Protein AF-A0A1S3IS84-F1 (afdb_monomer_lite)

Radius of gyration: 36.19 Å; chains: 1; bounding box: 63×94×93 Å

pLDDT: mean 80.34, std 15.06, range [41.31, 96.06]

Sequence (157 aa):
MKTQFLWSFLLPLMAVVIHNVKSQDAEASPTLSEISSMVQDLKNVVDLLANQLMMQQLIVEEKARFDGASGIKQIRMDIAGTRPYHTPSHVRDSVAAYHDHANYDRTVGMGEISAVLNGVEFKTRHNDFKLVMPCTSDESYHCIENIPFPPVPPESF

Organism: Lingula anatina (NCBI:txid7574)

Foldseek 3Di:
DDPPPPPVVVVVVVVVVVVVVVVVVPPPDQDPVNVVVVVVVVVVVVVVVVVVVVVVVVVVVLLVVQLVDWDWQAFDFPDDDPDPVRTGGQDDPHGQQWDDDPVDPQKIKGDWTWIDDNSDTDIDHTDIDHDWDADPPDPDPPRTHHDDDDDDDDDDD

Secondary structure (DSSP, 8-state):
----SSHHHHHHHHHHHHHHHHHHTTS-PPPHHHHHHHHHHHHHHHHHHHHHHHHHHHHHHHHHHHHTS-EEEEEPP----SSGGGS-SSBSSSBTTEEE-TTSTTEEEE--EEEEETTEEEE---EEEE-EEE-SS--STT-EEEPPPPPPPPP--

Structure (mmCIF, N/CA/C/O backbone):
data_AF-A0A1S3IS84-F1
#
_entry.id   AF-A0A1S3IS84-F1
#
loop_
_atom_site.group_PDB
_atom_site.id
_atom_site.type_symbol
_atom_site.label_atom_id
_atom_site.label_alt_id
_atom_site.label_comp_id
_atom_site.label_asym_id
_atom_site.label_entity_id
_atom_site.label_seq_id
_atom_site.pdbx_PDB_ins_code
_atom_site.Cartn_x
_atom_site.Cartn_y
_atom_site.Cartn_z
_atom_site.occupancy
_atom_site.B_iso_or_equiv
_atom_site.auth_seq_id
_atom_site.auth_comp_id
_atom_site.auth_asym_id
_atom_site.auth_atom_id
_atom_site.pdbx_PDB_model_num
ATOM 1 N N . MET A 1 1 ? -17.989 68.686 54.404 1.00 41.31 1 MET A N 1
ATOM 2 C CA . MET A 1 1 ? -18.960 68.423 53.317 1.00 41.31 1 MET A CA 1
ATOM 3 C C . MET A 1 1 ? -18.937 66.937 52.970 1.00 41.31 1 MET A C 1
ATOM 5 O O . MET A 1 1 ? -17.890 66.445 52.588 1.00 41.31 1 MET A O 1
ATOM 9 N N . LYS A 1 2 ? -20.099 66.280 53.108 1.00 45.06 2 LYS A N 1
ATOM 10 C CA . LYS A 1 2 ? -20.550 65.031 52.453 1.00 45.06 2 LYS A CA 1
ATOM 11 C C . LYS A 1 2 ? -19.803 63.708 52.744 1.00 45.06 2 LYS A C 1
ATOM 13 O O . LYS A 1 2 ? -19.141 63.162 51.875 1.00 45.06 2 LYS A O 1
ATOM 18 N N . THR A 1 3 ? -20.085 63.100 53.898 1.00 47.59 3 THR A N 1
ATOM 19 C CA . THR A 1 3 ? -19.900 61.653 54.174 1.00 47.59 3 THR A CA 1
ATOM 20 C C . THR A 1 3 ? -21.247 60.914 54.225 1.00 47.59 3 THR A C 1
ATOM 22 O O . THR A 1 3 ? -21.517 60.140 55.132 1.00 47.59 3 THR A O 1
ATOM 25 N N . GLN A 1 4 ? -22.133 61.175 53.259 1.00 52.38 4 GLN A N 1
ATOM 26 C CA . GLN A 1 4 ? -23.452 60.517 53.169 1.00 52.38 4 GLN A CA 1
ATOM 27 C C . GLN A 1 4 ? -23.670 59.726 51.870 1.00 52.38 4 GLN A C 1
ATOM 29 O O . GLN A 1 4 ? -24.744 59.175 51.667 1.00 52.38 4 GLN A O 1
ATOM 34 N N . PHE A 1 5 ? -22.671 59.630 50.988 1.00 48.91 5 PHE A N 1
ATOM 35 C CA . PHE A 1 5 ? -22.879 59.110 49.627 1.00 48.91 5 PHE A CA 1
ATOM 36 C C . PHE A 1 5 ? -22.443 57.658 49.382 1.00 48.91 5 PHE A C 1
ATOM 38 O O . PHE A 1 5 ? -22.676 57.141 48.297 1.00 48.91 5 PHE A O 1
ATOM 45 N N . LEU A 1 6 ? -21.837 56.980 50.362 1.00 47.38 6 LEU A N 1
ATOM 46 C CA . LEU A 1 6 ? -21.339 55.607 50.166 1.00 47.38 6 LEU A CA 1
ATOM 47 C C . LEU A 1 6 ? -22.307 54.518 50.655 1.00 47.38 6 LEU A C 1
ATOM 49 O O . LEU A 1 6 ? -22.207 53.378 50.219 1.00 47.38 6 LEU A O 1
ATOM 53 N N . TRP A 1 7 ? -23.279 54.846 51.509 1.00 42.22 7 TRP A N 1
ATOM 54 C CA . TRP A 1 7 ? -24.190 53.843 52.083 1.00 42.22 7 TRP A CA 1
ATOM 55 C C . TRP A 1 7 ? -25.442 53.588 51.226 1.00 42.22 7 TRP A C 1
ATOM 57 O O . TRP A 1 7 ? -26.062 52.536 51.355 1.00 42.22 7 TRP A O 1
ATOM 67 N N . SER A 1 8 ? -25.787 54.491 50.299 1.00 54.03 8 SER A N 1
ATOM 68 C CA . SER A 1 8 ? -26.947 54.338 49.405 1.00 54.03 8 SER A CA 1
ATOM 69 C C . SER A 1 8 ? -26.724 53.352 48.254 1.00 54.03 8 SER A C 1
ATOM 71 O O . SER A 1 8 ? -27.699 52.846 47.709 1.00 54.03 8 SER A O 1
ATOM 73 N N . PHE A 1 9 ? -25.469 53.042 47.908 1.00 49.50 9 PHE A N 1
ATOM 74 C CA . PHE A 1 9 ? -25.120 52.045 46.885 1.00 49.50 9 PHE A CA 1
ATOM 75 C C . PHE A 1 9 ? -24.780 50.668 47.465 1.00 49.50 9 PHE A C 1
ATOM 77 O O . PHE A 1 9 ? -24.992 49.661 46.798 1.00 49.50 9 PHE A O 1
ATOM 84 N N . LEU A 1 10 ? -24.314 50.596 48.715 1.00 53.28 10 LEU A N 1
ATOM 85 C CA . LEU A 1 10 ? -23.957 49.332 49.372 1.00 53.28 10 LEU A CA 1
ATOM 86 C C . LEU A 1 10 ? -25.183 48.510 49.804 1.00 53.28 10 LEU A C 1
ATOM 88 O O . LEU A 1 10 ? -25.160 47.287 49.708 1.00 53.28 10 LEU A O 1
ATOM 92 N N . LEU A 1 11 ? -26.271 49.167 50.213 1.00 57.53 11 LEU A N 1
ATOM 93 C CA . LEU A 1 11 ? -27.540 48.518 50.568 1.00 57.53 11 LEU A CA 1
ATOM 94 C C . LEU A 1 11 ? -28.243 47.813 49.386 1.00 57.53 11 LEU A C 1
ATOM 96 O O . LEU A 1 11 ? -28.618 46.652 49.555 1.00 57.53 11 LEU A O 1
ATOM 100 N N . PRO A 1 12 ? -28.396 48.419 48.190 1.00 57.06 12 PRO A N 1
ATOM 101 C CA . PRO A 1 12 ? -28.954 47.712 47.039 1.00 57.06 12 PRO A CA 1
ATOM 102 C C . PRO A 1 12 ? -27.999 46.644 46.492 1.00 57.06 12 PRO A C 1
ATOM 104 O O . PRO A 1 12 ? -28.474 45.612 46.034 1.00 57.06 12 PRO A O 1
ATOM 107 N N . LEU A 1 13 ? -26.674 46.821 46.598 1.00 54.38 13 LEU A N 1
ATOM 108 C CA . LEU A 1 13 ? -25.710 45.790 46.191 1.00 54.38 13 LEU A CA 1
ATOM 109 C C . LEU A 1 13 ? -25.781 44.557 47.105 1.00 54.38 13 LEU A C 1
ATOM 111 O O . LEU A 1 13 ? -25.828 43.437 46.615 1.00 54.38 13 LEU A O 1
ATOM 115 N N . MET A 1 14 ? -25.868 44.755 48.425 1.00 55.00 14 MET A N 1
ATOM 116 C CA . MET A 1 14 ? -26.111 43.670 49.384 1.00 55.00 14 MET A CA 1
ATOM 117 C C . MET A 1 14 ? -27.479 43.025 49.169 1.00 55.00 14 MET A C 1
ATOM 119 O O . MET A 1 14 ? -27.575 41.808 49.209 1.00 55.00 14 MET A O 1
ATOM 123 N N . ALA A 1 15 ? -28.531 43.794 48.879 1.00 57.44 15 ALA A N 1
ATOM 124 C CA . ALA A 1 15 ? -29.847 43.226 48.591 1.00 57.44 15 ALA A CA 1
ATOM 125 C C . ALA A 1 15 ? -29.860 42.395 47.295 1.00 57.44 15 ALA A C 1
ATOM 127 O O . ALA A 1 15 ? -30.488 41.339 47.280 1.00 57.44 15 ALA A O 1
ATOM 128 N N . VAL A 1 16 ? -29.149 42.822 46.244 1.00 57.56 16 VAL A N 1
ATOM 129 C CA . VAL A 1 16 ? -28.984 42.069 44.986 1.00 57.56 16 VAL A CA 1
ATOM 130 C C . VAL A 1 16 ? -28.136 40.817 45.202 1.00 57.56 16 VAL A C 1
ATOM 132 O O . VAL A 1 16 ? -28.493 39.751 44.713 1.00 57.56 16 VAL A O 1
ATOM 135 N N . VAL A 1 17 ? -27.060 40.903 45.988 1.00 58.50 17 VAL A N 1
ATOM 136 C CA . VAL A 1 17 ? -26.235 39.739 46.346 1.00 58.50 17 VAL A CA 1
ATOM 137 C C . VAL A 1 17 ? -27.028 38.754 47.210 1.00 58.50 17 VAL A C 1
ATOM 139 O O . VAL A 1 17 ? -26.996 37.563 46.940 1.00 58.50 17 VAL A O 1
ATOM 142 N N . ILE A 1 18 ? -27.815 39.222 48.183 1.00 56.03 18 ILE A N 1
ATOM 143 C CA . ILE A 1 18 ? -28.647 38.363 49.041 1.00 56.03 18 ILE A CA 1
ATOM 144 C C . ILE A 1 18 ? -29.817 37.744 48.254 1.00 56.03 18 ILE A C 1
ATOM 146 O O . ILE A 1 18 ? -30.145 36.585 48.494 1.00 56.03 18 ILE A O 1
ATOM 150 N N . HIS A 1 19 ? -30.422 38.461 47.297 1.00 51.50 19 HIS A N 1
ATOM 151 C CA . HIS A 1 19 ? -31.434 37.886 46.396 1.00 51.50 19 HIS A CA 1
ATOM 152 C C . HIS A 1 19 ? -30.827 36.855 45.435 1.00 51.50 19 HIS A C 1
ATOM 154 O O . HIS A 1 19 ? -31.425 35.800 45.245 1.00 51.50 19 HIS A O 1
ATOM 160 N N . ASN A 1 20 ? -29.633 37.110 44.889 1.00 54.75 20 ASN A N 1
ATOM 161 C CA . ASN A 1 20 ? -28.946 36.158 44.012 1.00 54.75 20 ASN A CA 1
ATOM 162 C C . ASN A 1 20 ? -28.471 34.909 44.771 1.00 54.75 20 ASN A C 1
ATOM 164 O O . ASN A 1 20 ? -28.641 33.803 44.266 1.00 54.75 20 ASN A O 1
ATOM 168 N N . VAL A 1 21 ? -27.968 35.056 46.003 1.00 52.16 21 VAL A N 1
ATOM 169 C CA . VAL A 1 21 ? -27.568 33.922 46.856 1.00 52.16 21 VAL A CA 1
ATOM 170 C C . VAL A 1 21 ? -28.784 33.074 47.244 1.00 52.16 21 VAL A C 1
ATOM 172 O O . VAL A 1 21 ? -28.751 31.862 47.076 1.00 52.16 21 VAL A O 1
ATOM 175 N N . LYS A 1 22 ? -29.915 33.686 47.635 1.00 44.75 22 LYS A N 1
ATOM 176 C CA . LYS A 1 22 ? -31.155 32.929 47.908 1.00 44.75 22 LYS A CA 1
ATOM 177 C C . LYS A 1 22 ? -31.764 32.257 46.674 1.00 44.75 22 LYS A C 1
ATOM 179 O O . LYS A 1 22 ? -32.554 31.334 46.840 1.00 44.75 22 LYS A O 1
ATOM 184 N N . SER A 1 23 ? -31.446 32.728 45.467 1.00 48.34 23 SER A N 1
ATOM 185 C CA . SER A 1 23 ? -31.947 32.133 44.222 1.00 48.34 23 SER A CA 1
ATOM 186 C C . SER A 1 23 ? -31.130 30.932 43.738 1.00 48.34 23 SER A C 1
ATOM 188 O O . SER A 1 23 ? -31.664 30.126 42.986 1.00 48.34 23 SER A O 1
ATOM 190 N N . GLN A 1 24 ? -29.874 30.787 44.182 1.00 46.75 24 GLN A N 1
ATOM 191 C CA . GLN A 1 24 ? -29.018 29.653 43.803 1.00 46.75 24 GLN A CA 1
ATOM 192 C C . GLN A 1 24 ? -29.227 28.414 44.684 1.00 46.75 24 GLN A C 1
ATOM 194 O O . GLN A 1 24 ? -29.044 27.300 44.210 1.00 46.75 24 GLN A O 1
ATOM 199 N N . ASP A 1 25 ? -29.712 28.577 45.917 1.00 45.53 25 ASP A N 1
ATOM 200 C CA . ASP A 1 25 ? -30.000 27.446 46.817 1.00 45.53 25 ASP A CA 1
ATOM 201 C C . ASP A 1 25 ? -31.371 26.787 46.552 1.00 45.53 25 ASP A C 1
ATOM 203 O O . ASP A 1 25 ? -31.794 25.887 47.279 1.00 45.53 25 ASP A O 1
ATOM 207 N N . ALA A 1 26 ? -32.089 27.247 45.522 1.00 48.34 26 ALA A N 1
ATOM 208 C CA . ALA A 1 26 ? -33.384 26.720 45.099 1.00 48.34 26 ALA A CA 1
ATOM 209 C C . ALA A 1 26 ? -33.320 26.023 43.728 1.00 48.34 26 ALA A C 1
ATOM 211 O O . ALA A 1 26 ? -34.349 25.885 43.064 1.00 48.34 26 ALA A O 1
ATOM 212 N N . GLU A 1 27 ? -32.140 25.569 43.291 1.00 54.69 27 GLU A N 1
ATOM 213 C CA . GLU A 1 27 ? -32.090 24.541 42.252 1.00 54.69 27 GLU A CA 1
ATOM 214 C C . GLU A 1 27 ? -32.695 23.265 42.839 1.00 54.69 27 GLU A C 1
ATOM 216 O O . GLU A 1 27 ? -32.171 22.674 43.786 1.00 54.69 27 GLU A O 1
ATOM 221 N N . ALA A 1 28 ? -33.876 22.903 42.335 1.00 61.09 28 ALA A N 1
ATOM 222 C CA . ALA A 1 28 ? -34.580 21.693 42.718 1.00 61.09 28 ALA A CA 1
ATOM 223 C C . ALA A 1 28 ? -33.596 20.517 42.731 1.00 61.09 28 ALA A C 1
ATOM 225 O O . ALA A 1 28 ? -32.883 20.302 41.751 1.00 61.09 28 ALA A O 1
ATOM 226 N N . SER A 1 29 ? -33.546 19.767 43.842 1.00 62.56 29 SER A N 1
ATOM 227 C CA . SER A 1 29 ? -32.732 18.553 43.897 1.00 62.56 29 SER A CA 1
ATOM 228 C C . SER A 1 29 ? -33.087 17.707 42.678 1.00 62.5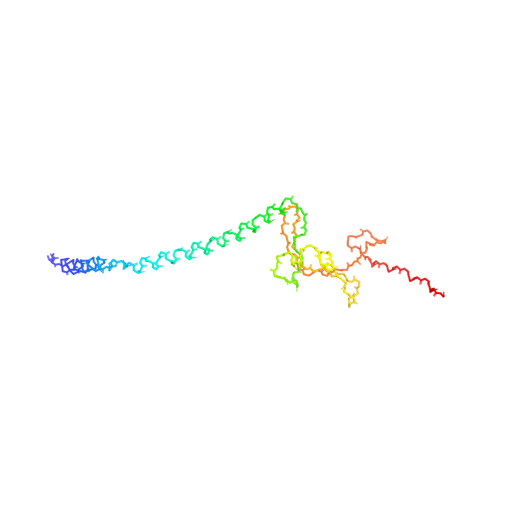6 29 SER A C 1
ATOM 230 O O . SER A 1 29 ? -34.292 17.489 42.475 1.00 62.56 29 SER A O 1
ATOM 232 N N . PRO A 1 30 ? -32.103 17.247 41.888 1.00 65.56 30 PRO A N 1
ATOM 233 C CA . PRO A 1 30 ? -32.394 16.516 40.673 1.00 65.56 30 PRO A CA 1
ATOM 234 C C . PRO A 1 30 ? -33.313 15.360 41.035 1.00 65.56 30 PRO A C 1
ATOM 236 O O . PRO A 1 30 ? -33.063 14.583 41.963 1.00 65.56 30 PRO A O 1
ATOM 239 N N . THR A 1 31 ? -34.448 15.320 40.358 1.00 79.19 31 THR A N 1
ATOM 240 C CA . THR A 1 31 ? -35.459 14.294 40.556 1.00 79.19 31 THR A CA 1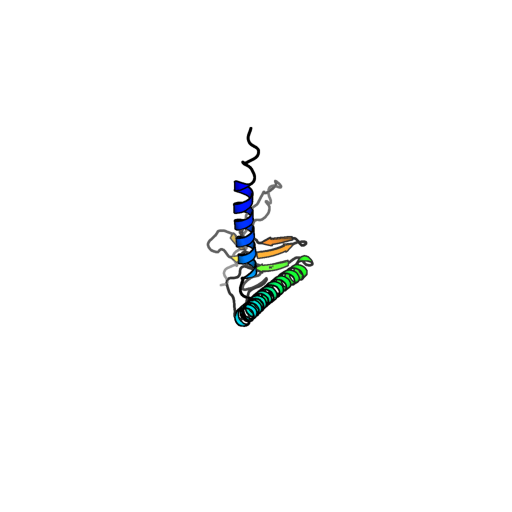
ATOM 241 C C . THR A 1 31 ? -34.823 12.924 40.330 1.00 79.19 31 THR A C 1
ATOM 243 O O . THR A 1 31 ? -33.871 12.777 39.560 1.00 79.19 31 THR A O 1
ATOM 246 N N . LEU A 1 32 ? -35.347 11.876 40.970 1.00 79.31 32 LEU A N 1
ATOM 247 C CA . LEU A 1 32 ? -34.834 10.513 40.765 1.00 79.31 32 LEU A CA 1
ATOM 248 C C . LEU A 1 32 ? -34.809 10.118 39.275 1.00 79.31 32 LEU A C 1
ATOM 250 O O . LEU A 1 32 ? -33.935 9.362 38.857 1.00 79.31 32 LEU A O 1
ATOM 254 N N . SER A 1 33 ? -35.722 10.668 38.467 1.00 82.12 33 SER A N 1
ATOM 255 C CA . SER A 1 33 ? -35.732 10.524 37.009 1.00 82.12 33 SER A CA 1
ATOM 256 C C . SER A 1 33 ? -34.560 11.218 36.315 1.00 82.12 33 SER A C 1
ATOM 258 O O . SER A 1 33 ? -33.963 10.620 35.424 1.00 82.12 33 SER A O 1
ATOM 260 N N . GLU A 1 34 ? -34.196 12.435 36.724 1.00 83.50 34 GLU A N 1
ATOM 261 C CA . GLU A 1 34 ? -33.051 13.164 36.161 1.00 83.50 34 GLU A CA 1
ATOM 262 C C . GLU A 1 34 ? -31.741 12.461 36.515 1.00 83.50 34 GLU A C 1
ATOM 264 O O . GLU A 1 34 ? -30.931 12.198 35.628 1.00 83.50 34 GLU A O 1
ATOM 269 N N . ILE A 1 35 ? -31.584 12.026 37.770 1.00 85.75 35 ILE A N 1
ATOM 270 C CA . ILE A 1 35 ? -30.436 11.213 38.198 1.00 85.75 35 ILE A CA 1
ATOM 271 C C . ILE A 1 35 ? -30.376 9.907 37.395 1.00 85.75 35 ILE A C 1
ATOM 273 O O . ILE A 1 35 ? -29.314 9.531 36.902 1.00 85.75 35 ILE A O 1
ATOM 277 N N . SER A 1 36 ? -31.509 9.223 37.211 1.00 86.38 36 SER A N 1
ATOM 278 C CA . SER A 1 36 ? -31.563 7.996 36.409 1.00 86.38 36 SER A CA 1
ATOM 279 C C . SER A 1 36 ? -31.195 8.244 34.944 1.00 86.38 36 SER A C 1
ATOM 281 O O . SER A 1 36 ? -30.521 7.405 34.348 1.00 86.38 36 SER A O 1
ATOM 283 N N . SER A 1 37 ? -31.617 9.371 34.363 1.00 89.56 37 SER A N 1
ATOM 284 C CA . SER A 1 37 ? -31.275 9.739 32.985 1.00 89.56 37 SER A CA 1
ATOM 285 C C . SER A 1 37 ? -29.787 10.047 32.837 1.00 89.56 37 SER A C 1
ATOM 287 O O . SER A 1 37 ? -29.138 9.474 31.969 1.00 89.56 37 SER A O 1
ATOM 289 N N . MET A 1 38 ? -29.206 10.810 33.769 1.00 88.19 38 MET A N 1
ATOM 290 C CA . MET A 1 38 ? -27.771 11.092 33.802 1.00 88.19 38 MET A CA 1
ATOM 291 C C . MET A 1 38 ? -26.947 9.813 33.944 1.00 88.19 38 MET A C 1
ATOM 293 O O . MET A 1 38 ? -25.937 9.652 33.266 1.00 88.19 38 MET A O 1
ATOM 297 N N . VAL A 1 39 ? -27.379 8.873 34.793 1.00 92.12 39 VAL A N 1
ATOM 298 C CA . VAL A 1 39 ? -26.721 7.565 34.931 1.00 92.12 39 VAL A CA 1
ATOM 299 C C . VAL A 1 39 ? -26.817 6.761 33.634 1.00 92.12 39 VAL A C 1
ATOM 301 O O . VAL A 1 39 ? -25.856 6.084 33.270 1.00 92.12 39 VAL A O 1
ATOM 304 N N . GLN A 1 40 ? -27.948 6.818 32.930 1.00 93.44 40 GLN A N 1
ATOM 305 C CA . GLN A 1 40 ? -28.114 6.125 31.656 1.00 93.44 40 GLN A CA 1
ATOM 306 C C . GLN A 1 40 ? -27.241 6.737 30.555 1.00 93.44 40 GLN A C 1
ATOM 308 O O . GLN A 1 40 ? -26.598 5.999 29.812 1.00 93.44 40 GLN A O 1
ATOM 313 N N . ASP A 1 41 ? -27.151 8.061 30.491 1.00 94.31 41 ASP A N 1
ATOM 314 C CA . ASP A 1 41 ? -26.278 8.759 29.550 1.00 94.31 41 ASP A CA 1
ATOM 315 C C . ASP A 1 41 ? -24.810 8.464 29.835 1.00 94.31 41 ASP A C 1
ATOM 317 O O . ASP A 1 41 ? -24.047 8.164 28.917 1.00 94.31 41 ASP A O 1
ATOM 321 N N . LEU A 1 42 ? -24.419 8.450 31.111 1.00 93.31 42 LEU A N 1
ATOM 322 C CA . LEU A 1 42 ? -23.064 8.086 31.506 1.00 93.31 42 LEU A CA 1
ATOM 323 C C . LEU A 1 42 ? -22.730 6.651 31.082 1.00 93.31 42 LEU A C 1
ATOM 325 O O . LEU A 1 42 ? -21.648 6.413 30.552 1.00 93.31 42 LEU A O 1
ATOM 329 N N . LYS A 1 43 ? -23.663 5.703 31.255 1.00 93.44 43 LYS A N 1
ATOM 330 C CA . LYS A 1 43 ? -23.506 4.322 30.767 1.00 93.44 43 LYS A CA 1
ATOM 331 C C . LYS A 1 43 ? -23.328 4.281 29.253 1.00 93.44 43 LYS A C 1
ATOM 333 O O . LYS A 1 43 ? -22.393 3.648 28.782 1.00 93.44 43 LYS A O 1
ATOM 338 N N . ASN A 1 44 ? -24.154 5.011 28.505 1.00 95.69 44 ASN A N 1
ATOM 339 C CA . ASN A 1 44 ? -24.055 5.069 27.047 1.00 95.69 44 ASN A CA 1
ATOM 340 C C . ASN A 1 44 ? -22.702 5.647 26.591 1.00 95.69 44 ASN A C 1
ATOM 342 O O . ASN A 1 44 ? -22.085 5.129 25.663 1.00 95.69 44 ASN A O 1
ATOM 346 N N . VAL A 1 45 ? -22.213 6.703 27.251 1.00 95.50 45 VAL A N 1
ATOM 347 C CA . VAL A 1 45 ? -20.898 7.296 26.959 1.00 95.50 45 VAL A CA 1
ATOM 348 C C . VAL A 1 45 ? -19.772 6.318 27.285 1.00 95.50 45 VAL A C 1
ATOM 350 O O . VAL A 1 45 ? -18.846 6.178 26.490 1.00 95.50 45 VAL A O 1
ATOM 353 N N . VAL A 1 46 ? -19.850 5.614 28.417 1.00 96.06 46 VAL A N 1
ATOM 354 C CA . VAL A 1 46 ? -18.873 4.580 28.785 1.00 96.06 46 VAL A CA 1
ATOM 355 C C . VAL A 1 46 ? -18.875 3.437 27.769 1.00 96.06 46 VAL A C 1
ATOM 357 O O . VAL A 1 46 ? -17.800 3.017 27.352 1.00 96.06 46 VAL A O 1
ATOM 360 N N . ASP A 1 47 ? -20.041 2.989 27.304 1.00 95.69 47 ASP A N 1
ATOM 361 C CA . ASP A 1 47 ? -20.154 1.944 26.281 1.00 95.69 47 ASP A CA 1
ATOM 362 C C . ASP A 1 47 ? -19.565 2.396 24.937 1.00 95.69 47 ASP A C 1
ATOM 364 O O . ASP A 1 47 ? -18.836 1.647 24.279 1.00 95.69 47 ASP A O 1
ATOM 368 N N . LEU A 1 48 ? -19.826 3.638 24.521 1.00 95.81 48 LEU A N 1
ATOM 369 C CA . LEU A 1 48 ? -19.229 4.214 23.313 1.00 95.81 48 LEU A CA 1
ATOM 370 C C . LEU A 1 48 ? -17.706 4.321 23.436 1.00 95.81 48 LEU A C 1
ATOM 372 O O . LEU A 1 48 ? -16.986 3.954 22.505 1.00 95.81 48 LEU A O 1
ATOM 376 N N . LEU A 1 49 ? -17.210 4.777 24.588 1.00 95.69 49 LEU A N 1
ATOM 377 C CA . LEU A 1 49 ? -15.779 4.853 24.859 1.00 95.69 49 LEU A CA 1
ATOM 378 C C . LEU A 1 49 ? -15.140 3.468 24.868 1.00 95.69 49 LEU A C 1
ATOM 380 O O . LEU A 1 49 ? -14.088 3.305 24.262 1.00 95.69 49 LEU A O 1
ATOM 384 N N . ALA A 1 50 ? -15.768 2.466 25.484 1.00 94.44 50 ALA A N 1
ATOM 385 C CA . ALA A 1 50 ? -15.260 1.098 25.511 1.00 94.44 50 ALA A CA 1
ATOM 386 C C . ALA A 1 50 ? -15.130 0.515 24.096 1.00 94.44 50 ALA A C 1
ATOM 388 O O . ALA A 1 50 ? -14.082 -0.031 23.748 1.00 94.44 50 ALA A O 1
ATOM 389 N N . ASN A 1 51 ? -16.151 0.704 23.252 1.00 91.69 51 ASN A N 1
ATOM 390 C CA . ASN A 1 51 ? -16.110 0.288 21.850 1.00 91.69 51 ASN A CA 1
ATOM 391 C C . ASN A 1 51 ? -14.998 1.009 21.073 1.00 91.69 51 ASN A C 1
ATOM 393 O O . ASN A 1 51 ? -14.237 0.377 20.337 1.00 91.69 51 ASN A O 1
ATOM 397 N N . GLN A 1 52 ? -14.861 2.321 21.271 1.00 94.00 52 GLN A N 1
ATOM 398 C CA . GLN A 1 52 ? -13.809 3.109 20.634 1.00 94.00 52 GLN A CA 1
ATOM 399 C C . GLN A 1 52 ? -12.408 2.660 21.078 1.00 94.00 52 GLN A C 1
ATOM 401 O O . GLN A 1 52 ? -11.504 2.555 20.250 1.00 94.00 52 GLN A O 1
ATOM 406 N N . LEU A 1 53 ? -12.226 2.358 22.365 1.00 95.38 53 LEU A N 1
ATOM 407 C CA . LEU A 1 53 ? -10.957 1.909 22.940 1.00 95.38 53 LEU A CA 1
ATOM 408 C C . LEU A 1 53 ? -10.585 0.513 22.421 1.00 95.38 53 LEU A C 1
ATOM 410 O O . LEU A 1 53 ? -9.438 0.289 22.049 1.00 95.38 53 LEU A O 1
ATOM 414 N N . MET A 1 54 ? -11.557 -0.397 22.293 1.00 93.00 54 MET A N 1
ATOM 415 C CA . MET A 1 54 ? -11.353 -1.698 21.642 1.00 93.00 54 MET A CA 1
ATOM 416 C C . MET A 1 54 ? -10.868 -1.551 20.193 1.00 93.00 54 MET A C 1
ATOM 418 O O . MET A 1 54 ? -9.917 -2.224 19.793 1.00 93.00 54 MET A O 1
ATOM 422 N N . MET A 1 55 ? -11.477 -0.653 19.411 1.00 86.50 55 MET A N 1
ATOM 423 C CA . MET A 1 55 ? -11.043 -0.387 18.034 1.00 86.50 55 MET A CA 1
ATOM 424 C C . MET A 1 55 ? -9.635 0.217 17.979 1.00 86.50 55 MET A C 1
ATOM 426 O O . MET A 1 55 ? -8.827 -0.175 17.138 1.00 86.50 55 MET A O 1
ATOM 430 N N . GLN A 1 56 ? -9.311 1.137 18.892 1.00 92.12 56 GLN A N 1
ATOM 431 C CA . GLN A 1 56 ? -7.965 1.705 19.002 1.00 92.12 56 GLN A CA 1
ATOM 432 C C . GLN A 1 56 ? -6.927 0.645 19.382 1.00 92.12 56 GLN A C 1
ATOM 434 O O . GLN A 1 56 ? -5.856 0.606 18.780 1.00 92.12 56 GLN A O 1
ATOM 439 N N . GLN A 1 57 ? -7.250 -0.242 20.324 1.00 90.75 57 GLN A N 1
ATOM 440 C CA . GLN A 1 57 ? -6.373 -1.333 20.739 1.00 90.75 57 GLN A CA 1
ATOM 441 C C . GLN A 1 57 ? -6.057 -2.271 19.568 1.00 90.75 57 GLN A C 1
ATOM 443 O O . GLN A 1 57 ? -4.896 -2.616 19.359 1.00 90.75 57 GLN A O 1
ATOM 448 N N . LEU A 1 58 ? -7.057 -2.619 18.752 1.00 84.62 58 LEU A N 1
ATOM 449 C CA . LEU A 1 58 ? -6.856 -3.447 17.561 1.00 84.62 58 LEU A CA 1
ATOM 450 C C . LEU A 1 58 ? -5.878 -2.796 16.569 1.00 84.62 58 LEU A C 1
ATOM 452 O O . LEU A 1 58 ? -4.960 -3.460 16.090 1.00 84.62 58 LEU A O 1
ATOM 456 N N . ILE A 1 59 ? -6.020 -1.489 16.327 1.00 82.31 59 ILE A N 1
ATOM 457 C CA . ILE A 1 59 ? -5.108 -0.726 15.461 1.00 82.31 59 ILE A CA 1
ATOM 458 C C . ILE A 1 59 ? -3.683 -0.720 16.032 1.00 82.31 59 ILE A C 1
ATOM 460 O O . ILE A 1 59 ? -2.719 -0.887 15.285 1.00 82.31 59 ILE A O 1
ATOM 464 N N . VAL A 1 60 ? -3.528 -0.537 17.347 1.00 86.38 60 VAL A N 1
ATOM 465 C CA . VAL A 1 60 ? -2.214 -0.530 18.012 1.00 86.38 60 VAL A CA 1
ATOM 466 C C . VAL A 1 60 ? -1.543 -1.899 17.931 1.00 86.38 60 VAL A C 1
ATOM 468 O O . VAL A 1 60 ? -0.351 -1.977 17.646 1.00 86.38 60 VAL A O 1
ATOM 471 N N . GLU A 1 61 ? -2.284 -2.985 18.139 1.00 80.94 61 GLU A N 1
ATOM 472 C CA . GLU A 1 61 ? -1.735 -4.337 18.031 1.00 80.94 61 GLU A CA 1
ATOM 473 C C . GLU A 1 61 ? -1.354 -4.700 16.600 1.00 80.94 61 GLU A C 1
ATOM 475 O O . GLU A 1 61 ? -0.315 -5.317 16.370 1.00 80.94 61 GLU A O 1
ATOM 480 N N . GLU A 1 62 ? -2.186 -4.329 15.629 1.00 69.81 62 GLU A N 1
ATOM 481 C CA . GLU A 1 62 ? -1.868 -4.505 14.219 1.00 69.81 62 GLU A CA 1
ATOM 482 C C . GLU A 1 62 ? -0.598 -3.724 13.869 1.00 69.81 62 GLU A C 1
ATOM 484 O O . GLU A 1 62 ? 0.352 -4.293 13.331 1.00 69.81 62 GLU A O 1
ATOM 489 N N . LYS A 1 63 ? -0.509 -2.461 14.299 1.00 76.19 63 LYS A N 1
ATOM 490 C CA . LYS A 1 63 ? 0.703 -1.654 14.160 1.00 76.19 63 LYS A CA 1
ATOM 491 C C . LYS A 1 63 ? 1.919 -2.330 14.796 1.00 76.19 63 LYS A C 1
ATOM 493 O O . LYS A 1 63 ? 2.929 -2.461 14.120 1.00 76.19 63 LYS A O 1
ATOM 498 N N . ALA A 1 64 ? 1.824 -2.822 16.029 1.00 77.56 64 ALA A N 1
ATOM 499 C CA . ALA A 1 64 ? 2.933 -3.492 16.707 1.00 77.56 64 ALA A CA 1
ATOM 500 C C . ALA A 1 64 ? 3.395 -4.775 15.985 1.00 77.56 64 ALA A C 1
ATOM 502 O O . ALA A 1 64 ? 4.596 -5.030 15.906 1.00 77.56 64 ALA A O 1
ATOM 503 N N . ARG A 1 65 ? 2.468 -5.562 15.414 1.00 73.12 65 ARG A N 1
ATOM 504 C CA . ARG A 1 65 ? 2.804 -6.764 14.622 1.00 73.12 65 ARG A CA 1
ATOM 505 C C . ARG A 1 65 ? 3.570 -6.422 13.344 1.00 73.12 65 ARG A C 1
ATOM 507 O O . ARG A 1 65 ? 4.423 -7.201 12.929 1.00 73.12 65 ARG A O 1
ATOM 514 N N . PHE A 1 66 ? 3.290 -5.270 12.741 1.00 68.00 66 PHE A N 1
ATOM 515 C CA . PHE A 1 66 ? 3.943 -4.837 11.507 1.00 68.00 66 PHE A CA 1
ATOM 516 C C . PHE A 1 66 ? 5.168 -3.940 11.721 1.00 68.00 66 PHE A C 1
ATOM 518 O O . PHE A 1 66 ? 6.073 -3.956 10.899 1.00 68.00 66 PHE A O 1
ATOM 525 N N . ASP A 1 67 ? 5.247 -3.173 12.807 1.00 68.31 67 ASP A N 1
ATOM 526 C CA . ASP A 1 67 ? 6.393 -2.294 13.075 1.00 68.31 67 ASP A CA 1
ATOM 527 C C . ASP A 1 67 ? 7.687 -3.112 13.287 1.00 68.31 67 ASP A C 1
ATOM 529 O O . ASP A 1 67 ? 8.779 -2.620 13.006 1.00 68.31 67 ASP A O 1
ATOM 533 N N . GLY A 1 68 ? 7.573 -4.377 13.720 1.00 68.31 68 GLY A N 1
ATOM 534 C CA . GLY A 1 68 ? 8.703 -5.302 13.864 1.00 68.31 68 GLY A CA 1
ATOM 535 C C . GLY A 1 68 ? 9.131 -6.037 12.584 1.00 68.31 68 GLY A C 1
ATOM 536 O O . GLY A 1 68 ? 10.247 -6.552 12.542 1.00 68.31 68 GLY A O 1
ATOM 537 N N . ALA A 1 69 ? 8.288 -6.099 11.547 1.00 73.25 69 ALA A N 1
ATOM 538 C CA . ALA A 1 69 ? 8.554 -6.855 10.321 1.00 73.25 69 ALA A CA 1
ATOM 539 C C . ALA A 1 69 ? 8.154 -6.056 9.072 1.00 73.25 69 ALA A C 1
ATOM 541 O O . ALA A 1 69 ? 6.990 -5.711 8.884 1.00 73.25 69 ALA A O 1
ATOM 542 N N . SER A 1 70 ? 9.117 -5.788 8.185 1.00 84.25 70 SER A N 1
ATOM 543 C CA . SER A 1 70 ? 8.839 -5.126 6.906 1.00 84.25 70 SER A CA 1
ATOM 544 C C . SER A 1 70 ? 7.894 -5.969 6.042 1.00 84.25 70 SER A C 1
ATOM 546 O O . SER A 1 70 ? 8.059 -7.184 5.938 1.00 84.25 70 SER A O 1
ATOM 548 N N . GLY A 1 71 ? 6.926 -5.332 5.384 1.00 87.81 71 GLY A N 1
ATOM 549 C CA . GLY A 1 71 ? 5.960 -6.028 4.538 1.00 87.81 71 GLY A CA 1
ATOM 550 C C . GLY A 1 71 ? 4.785 -5.169 4.082 1.00 87.81 71 GLY A C 1
ATOM 551 O O . GLY A 1 71 ? 4.607 -4.030 4.515 1.00 87.81 71 GLY A O 1
ATOM 552 N N . ILE A 1 72 ? 3.969 -5.736 3.191 1.00 88.56 72 ILE A N 1
ATOM 553 C CA . ILE A 1 72 ? 2.722 -5.125 2.718 1.00 88.56 72 ILE A CA 1
ATOM 554 C C . ILE A 1 72 ? 1.609 -5.490 3.702 1.00 88.56 72 ILE A C 1
ATOM 556 O O . ILE A 1 72 ? 1.334 -6.668 3.920 1.00 88.56 72 ILE A O 1
ATOM 560 N N . LYS A 1 73 ? 0.969 -4.471 4.277 1.00 86.06 73 LYS A N 1
ATOM 561 C CA . LYS A 1 73 ? -0.173 -4.609 5.189 1.00 86.06 73 LYS A CA 1
ATOM 562 C C . LYS A 1 73 ? -1.459 -4.861 4.413 1.00 86.06 73 LYS A C 1
ATOM 564 O O . LYS A 1 73 ? -2.197 -5.796 4.697 1.00 86.06 73 LYS A O 1
ATOM 569 N N . GLN A 1 74 ? -1.705 -4.007 3.423 1.00 88.56 74 GLN A N 1
ATOM 570 C CA . GLN A 1 74 ? -2.938 -4.004 2.651 1.00 88.56 74 GLN A CA 1
ATOM 571 C C . GLN A 1 74 ? -2.691 -3.408 1.264 1.00 88.56 74 GLN A C 1
ATOM 573 O O . GLN A 1 74 ? -1.995 -2.401 1.137 1.00 88.56 74 GLN A O 1
ATOM 578 N N . ILE A 1 75 ? -3.295 -3.998 0.243 1.00 91.12 75 ILE A N 1
ATOM 579 C CA . ILE A 1 75 ? -3.459 -3.431 -1.094 1.00 91.12 75 ILE A CA 1
ATOM 580 C C . ILE A 1 75 ? -4.787 -2.669 -1.172 1.00 91.12 75 ILE A C 1
ATOM 582 O O . ILE A 1 75 ? -5.616 -2.742 -0.259 1.00 91.12 75 ILE A O 1
ATOM 586 N N . ARG A 1 76 ? -5.009 -1.918 -2.254 1.00 86.00 76 ARG A N 1
ATOM 587 C CA . ARG A 1 76 ? -6.279 -1.227 -2.493 1.00 86.00 76 ARG A CA 1
ATOM 588 C C . ARG A 1 76 ? -7.462 -2.173 -2.298 1.00 86.00 76 ARG A C 1
ATOM 590 O O . ARG A 1 76 ? -7.566 -3.210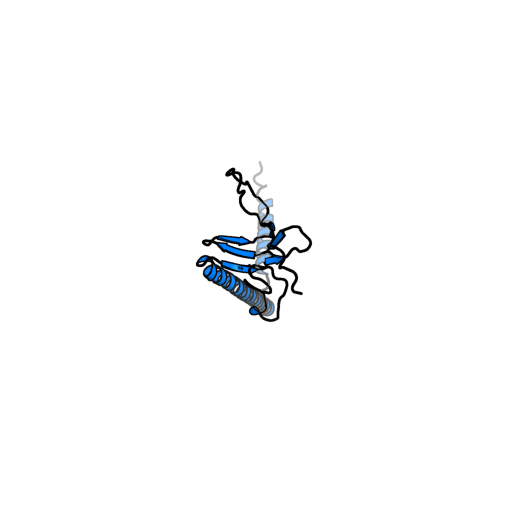 -2.946 1.00 86.00 76 ARG A O 1
ATOM 597 N N . MET A 1 77 ? -8.387 -1.747 -1.445 1.00 83.75 77 MET A N 1
ATOM 598 C CA . MET A 1 77 ? -9.659 -2.424 -1.260 1.00 83.75 77 MET A CA 1
ATOM 599 C C . MET A 1 77 ? -10.616 -2.006 -2.372 1.00 83.75 77 MET A C 1
ATOM 601 O O . MET A 1 77 ? -10.986 -0.837 -2.480 1.00 83.75 77 MET A O 1
ATOM 605 N N . ASP A 1 78 ? -11.018 -2.961 -3.193 1.00 79.31 78 ASP A N 1
ATOM 606 C CA . ASP A 1 78 ? -12.090 -2.807 -4.176 1.00 79.31 78 ASP A CA 1
ATOM 607 C C . ASP A 1 78 ? -13.230 -3.811 -3.970 1.00 79.31 78 ASP A C 1
ATOM 609 O O . ASP A 1 78 ? -14.329 -3.614 -4.485 1.00 79.31 78 ASP A O 1
ATOM 613 N N . ILE A 1 79 ? -12.992 -4.834 -3.147 1.00 79.62 79 ILE A N 1
ATOM 614 C CA . ILE A 1 79 ? -13.995 -5.765 -2.647 1.00 79.62 79 ILE A CA 1
ATOM 615 C C . ILE A 1 79 ? -13.966 -5.789 -1.117 1.00 79.62 79 ILE A C 1
ATOM 617 O O . ILE A 1 79 ? -12.912 -5.664 -0.492 1.00 79.62 79 ILE A O 1
ATOM 621 N N . ALA A 1 80 ? -15.135 -5.983 -0.518 1.00 83.94 80 ALA A N 1
ATOM 622 C CA . ALA A 1 80 ? -15.305 -6.212 0.910 1.00 83.94 80 ALA A CA 1
ATOM 623 C C . ALA A 1 80 ? -16.353 -7.313 1.115 1.00 83.94 80 ALA A C 1
ATOM 625 O O . ALA A 1 80 ? -17.171 -7.580 0.233 1.00 83.94 80 ALA A O 1
ATOM 626 N N . GLY A 1 81 ? -16.348 -7.953 2.281 1.00 81.62 81 G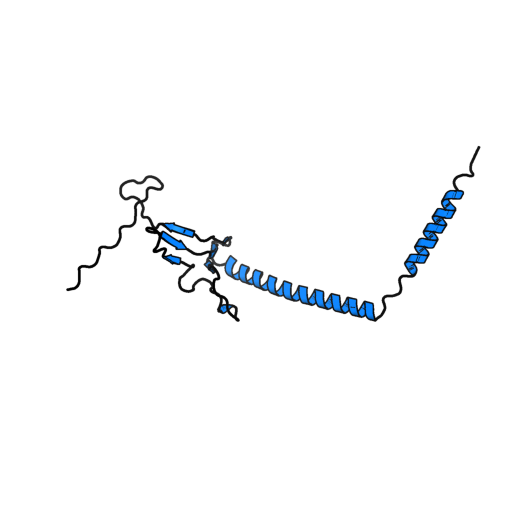LY A N 1
ATOM 627 C CA . GLY A 1 81 ? -17.319 -8.993 2.611 1.00 81.62 81 GLY A CA 1
ATOM 628 C C . GLY A 1 81 ? -17.853 -8.872 4.030 1.00 81.62 81 GLY A C 1
ATOM 629 O O . GLY A 1 81 ? -17.466 -8.000 4.799 1.00 81.62 81 GLY A O 1
ATOM 630 N N . THR A 1 82 ? -18.731 -9.802 4.403 1.00 89.50 82 THR A N 1
ATOM 631 C CA . THR A 1 82 ? -19.331 -9.866 5.749 1.00 89.50 82 THR A CA 1
ATOM 632 C C . THR A 1 82 ? -18.341 -10.225 6.859 1.00 89.50 82 THR A C 1
ATOM 634 O O . THR A 1 82 ? -18.694 -10.162 8.034 1.00 89.50 82 THR A O 1
ATOM 637 N N . ARG A 1 83 ? -17.118 -10.645 6.509 1.00 80.88 83 ARG A N 1
ATOM 638 C CA . ARG A 1 83 ? -16.071 -11.059 7.448 1.00 80.88 83 ARG A CA 1
ATOM 639 C C . ARG A 1 83 ? -14.751 -10.365 7.093 1.00 80.88 83 ARG A C 1
ATOM 641 O O . ARG A 1 83 ? -14.477 -10.222 5.902 1.00 80.88 83 ARG A O 1
ATOM 648 N N . PRO A 1 84 ? -13.906 -10.003 8.078 1.00 73.56 84 PRO A N 1
ATOM 649 C CA . PRO A 1 84 ? -12.672 -9.247 7.831 1.00 73.56 84 PRO A CA 1
ATOM 650 C C . PRO A 1 84 ? -11.687 -9.911 6.861 1.00 73.56 84 PRO A C 1
ATOM 652 O O . PRO A 1 84 ? -11.025 -9.226 6.094 1.00 73.56 84 PRO A O 1
ATOM 655 N N . TYR A 1 85 ? -11.618 -11.243 6.841 1.00 80.31 85 TYR A N 1
ATOM 656 C CA . TYR A 1 85 ? -10.718 -11.986 5.950 1.00 80.31 85 TYR A CA 1
ATOM 657 C C . TYR A 1 85 ? -11.235 -12.114 4.505 1.00 80.31 85 TYR A C 1
ATOM 659 O O . TYR A 1 85 ? -10.557 -12.691 3.662 1.00 80.31 85 TYR A O 1
ATOM 667 N N . HIS A 1 86 ? -12.438 -11.610 4.208 1.00 85.00 86 HIS A N 1
ATOM 668 C CA . HIS A 1 86 ? -12.915 -11.461 2.829 1.00 85.00 86 HIS A CA 1
ATOM 669 C C . HIS A 1 86 ? -12.358 -10.198 2.155 1.00 85.00 86 HIS A C 1
ATOM 671 O O . HIS A 1 86 ? -12.558 -10.003 0.959 1.00 85.00 86 HIS A O 1
ATOM 677 N N . THR A 1 87 ? -11.684 -9.339 2.916 1.00 86.00 87 THR A N 1
ATOM 678 C CA . THR A 1 87 ? -10.993 -8.161 2.404 1.00 86.00 87 THR A CA 1
ATOM 679 C C . THR A 1 87 ? -9.569 -8.544 1.988 1.00 86.00 87 THR A C 1
ATOM 681 O O . THR A 1 87 ? -8.881 -9.227 2.752 1.00 86.00 87 THR A O 1
ATOM 684 N N . PRO A 1 88 ? -9.098 -8.122 0.802 1.00 84.44 88 PRO A N 1
ATOM 685 C CA . PRO A 1 88 ? -7.753 -8.441 0.344 1.00 84.44 88 PRO A CA 1
ATOM 686 C C . PRO A 1 88 ? -6.689 -7.756 1.212 1.00 84.44 88 PRO A C 1
ATOM 688 O O . PRO A 1 88 ? -6.764 -6.554 1.460 1.00 84.44 88 PRO A O 1
ATOM 691 N N . SER A 1 89 ? -5.688 -8.534 1.641 1.00 86.50 89 SER A N 1
ATOM 692 C CA . SER A 1 89 ? -4.521 -8.037 2.384 1.00 86.50 89 SER A CA 1
ATOM 693 C C . SER A 1 89 ? -3.376 -7.705 1.425 1.00 86.50 89 SER A C 1
ATOM 695 O O . SER A 1 89 ? -3.386 -6.652 0.813 1.00 86.50 89 SER A O 1
ATOM 697 N N . HIS A 1 90 ? -2.406 -8.594 1.228 1.00 88.81 90 HIS A N 1
ATOM 698 C CA . HIS A 1 90 ? -1.227 -8.382 0.376 1.00 88.81 90 HIS A CA 1
ATOM 699 C C . HIS A 1 90 ? -1.369 -8.992 -1.033 1.00 88.81 90 HIS A C 1
ATOM 701 O O . HIS A 1 90 ? -0.576 -8.681 -1.926 1.00 88.81 90 HIS A O 1
ATOM 707 N N . VAL A 1 91 ? -2.381 -9.845 -1.235 1.00 88.44 91 VAL A N 1
ATOM 708 C CA . VAL A 1 91 ? -2.675 -10.546 -2.493 1.00 88.44 91 VAL A CA 1
ATOM 709 C C . VAL A 1 91 ? -4.182 -10.581 -2.734 1.00 88.44 91 VAL A C 1
ATOM 711 O O . VAL A 1 91 ? -4.958 -10.801 -1.800 1.00 88.44 91 VAL A O 1
ATOM 714 N N . ARG A 1 92 ? -4.576 -10.412 -3.999 1.00 85.69 92 ARG A N 1
ATOM 715 C CA . ARG A 1 92 ? -5.888 -10.818 -4.524 1.00 85.69 92 ARG A CA 1
ATOM 716 C C . ARG A 1 92 ? -5.697 -11.564 -5.847 1.00 85.69 92 ARG A C 1
ATOM 718 O O . ARG A 1 92 ? -5.183 -12.675 -5.835 1.00 85.69 92 ARG A O 1
ATOM 725 N N . ASP A 1 93 ? -6.033 -10.930 -6.967 1.00 87.19 93 ASP A N 1
ATOM 726 C CA . ASP A 1 93 ? -5.748 -11.443 -8.313 1.00 87.19 93 ASP A CA 1
ATOM 727 C C . ASP A 1 93 ? -4.248 -11.348 -8.617 1.00 87.19 93 ASP A C 1
ATOM 729 O O . ASP A 1 93 ? -3.700 -12.138 -9.381 1.00 87.19 93 ASP A O 1
ATOM 733 N N . SER A 1 94 ? -3.573 -10.395 -7.972 1.00 88.62 94 SER A N 1
ATOM 734 C CA . SER A 1 94 ? -2.136 -10.194 -8.041 1.00 88.62 94 SER A CA 1
ATOM 735 C C . SER A 1 94 ? -1.560 -9.782 -6.689 1.00 88.62 94 SER A C 1
ATOM 737 O O . SER A 1 94 ? -2.264 -9.329 -5.778 1.00 88.62 94 SER A O 1
ATOM 739 N N . VAL A 1 95 ? -0.248 -9.964 -6.550 1.00 90.19 95 VAL A N 1
ATOM 740 C CA . VAL A 1 95 ? 0.527 -9.477 -5.404 1.00 90.19 95 VAL A CA 1
ATOM 741 C C . VAL A 1 95 ? 0.662 -7.961 -5.515 1.00 90.19 95 VAL A C 1
ATOM 743 O O . VAL A 1 95 ? 0.899 -7.455 -6.609 1.00 90.19 95 VAL A O 1
ATOM 746 N N . ALA A 1 96 ? 0.525 -7.236 -4.400 1.00 90.06 96 ALA A N 1
ATOM 747 C CA . ALA A 1 96 ? 0.710 -5.778 -4.351 1.00 90.06 96 ALA A CA 1
ATOM 748 C C . ALA A 1 96 ? -0.162 -4.980 -5.350 1.00 90.06 96 ALA A C 1
ATOM 750 O O . ALA A 1 96 ? 0.175 -3.851 -5.694 1.00 90.06 96 ALA A O 1
ATOM 751 N N . ALA A 1 97 ? -1.271 -5.565 -5.823 1.00 90.31 97 ALA A N 1
ATOM 752 C CA . ALA A 1 97 ? -2.116 -5.000 -6.875 1.00 90.31 97 ALA A CA 1
ATOM 753 C C . ALA A 1 97 ? -1.356 -4.654 -8.175 1.00 90.31 97 ALA A C 1
ATOM 755 O O . ALA A 1 97 ? -1.704 -3.687 -8.858 1.00 90.31 97 ALA A O 1
ATOM 756 N N . TYR A 1 98 ? -0.333 -5.437 -8.537 1.00 90.75 98 TYR A N 1
ATOM 757 C CA . TYR A 1 98 ? 0.300 -5.340 -9.853 1.00 90.75 98 TYR A CA 1
ATOM 758 C C . TYR A 1 98 ? -0.656 -5.780 -10.960 1.00 90.75 98 TYR A C 1
ATOM 760 O O . TYR A 1 98 ? -1.279 -6.833 -10.861 1.00 90.75 98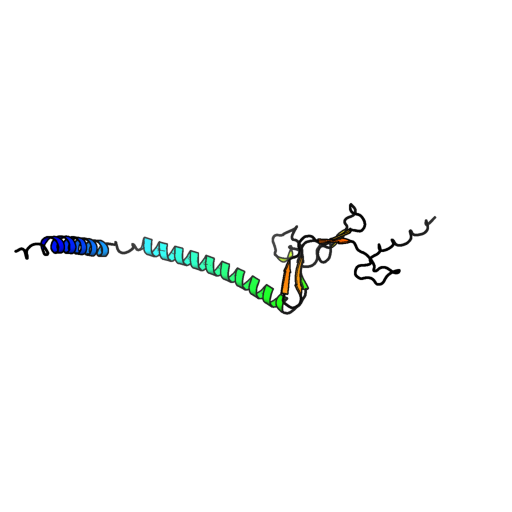 TYR A O 1
ATOM 768 N N . HIS A 1 99 ? -0.778 -4.996 -12.019 1.00 90.62 99 HIS A N 1
ATOM 769 C CA . HIS A 1 99 ? -1.628 -5.331 -13.156 1.00 90.62 99 HIS A CA 1
ATOM 770 C C . HIS A 1 99 ? -1.058 -4.752 -14.446 1.00 90.62 99 HIS A C 1
ATOM 772 O O . HIS A 1 99 ? -0.196 -3.870 -14.437 1.00 90.62 99 HIS A O 1
ATOM 778 N N . ASP A 1 100 ? -1.489 -5.304 -15.573 1.00 88.31 100 ASP A N 1
ATOM 779 C CA . ASP A 1 100 ? -1.091 -4.810 -16.875 1.00 88.31 100 ASP A CA 1
ATOM 780 C C . ASP A 1 100 ? -1.899 -3.569 -17.264 1.00 88.31 100 ASP A C 1
ATOM 782 O O . ASP A 1 100 ? -3.073 -3.407 -16.929 1.00 88.31 100 ASP A O 1
ATOM 786 N N . HIS A 1 101 ? -1.247 -2.700 -18.025 1.00 89.00 101 HIS A N 1
ATOM 787 C CA . HIS A 1 101 ? -1.884 -1.595 -18.717 1.00 89.00 101 HIS A CA 1
ATOM 788 C C . HIS A 1 101 ? -1.777 -1.832 -20.218 1.00 89.00 101 HIS A C 1
ATOM 790 O O . HIS A 1 101 ? -1.008 -1.168 -20.907 1.00 89.00 101 HIS A O 1
ATOM 796 N N . ALA A 1 102 ? -2.553 -2.783 -20.746 1.00 83.69 102 ALA A N 1
ATOM 797 C CA . ALA A 1 102 ? -2.530 -3.136 -22.170 1.00 83.69 102 ALA A CA 1
ATOM 798 C C . ALA A 1 102 ? -2.819 -1.951 -23.121 1.00 83.69 102 ALA A C 1
ATOM 800 O O . ALA A 1 102 ? -2.489 -2.000 -24.303 1.00 83.69 102 ALA A O 1
ATOM 801 N N . ASN A 1 103 ? -3.428 -0.878 -22.613 1.00 89.19 103 ASN A N 1
ATOM 802 C CA . ASN A 1 103 ? -3.697 0.359 -23.342 1.00 89.19 103 ASN A CA 1
ATOM 803 C C . ASN A 1 103 ? -2.528 1.364 -23.345 1.00 89.19 103 ASN A C 1
ATOM 805 O O . ASN A 1 103 ? -2.616 2.376 -24.040 1.00 89.19 103 ASN A O 1
ATOM 809 N N . TYR A 1 104 ? -1.452 1.113 -22.595 1.00 85.00 104 TYR A N 1
ATOM 810 C CA . TYR A 1 104 ? -0.279 1.981 -22.515 1.00 85.00 104 TYR A CA 1
ATOM 811 C C . TYR A 1 104 ? 0.999 1.233 -22.916 1.00 85.00 104 TYR A C 1
ATOM 813 O O . TYR A 1 104 ? 1.231 0.087 -22.544 1.00 85.00 104 TYR A O 1
ATOM 821 N N . ASP A 1 105 ? 1.868 1.906 -23.673 1.00 85.69 105 ASP A N 1
ATOM 822 C CA . ASP A 1 105 ? 3.126 1.318 -24.135 1.00 85.69 105 ASP A CA 1
ATOM 823 C C . ASP A 1 105 ? 4.092 1.043 -22.970 1.00 85.69 105 ASP A C 1
ATOM 825 O O . ASP A 1 105 ? 4.603 1.979 -22.341 1.00 85.69 105 ASP A O 1
ATOM 829 N N . ARG A 1 106 ? 4.370 -0.253 -22.747 1.00 83.88 106 ARG A N 1
ATOM 830 C CA . ARG A 1 106 ? 5.386 -0.780 -21.811 1.00 83.88 106 ARG A CA 1
ATOM 831 C C . ARG A 1 106 ? 5.178 -0.345 -20.358 1.00 83.88 106 ARG A C 1
ATOM 833 O O . ARG A 1 106 ? 6.140 -0.232 -19.596 1.00 83.88 106 ARG A O 1
ATOM 840 N N . THR A 1 107 ? 3.925 -0.113 -19.981 1.00 88.94 107 THR A N 1
ATOM 841 C CA . THR A 1 107 ? 3.544 0.324 -18.638 1.00 88.94 107 THR A CA 1
ATOM 842 C C . THR A 1 107 ? 3.027 -0.853 -17.818 1.00 88.94 107 THR A C 1
ATOM 844 O O . THR A 1 107 ? 2.166 -1.609 -18.269 1.00 88.94 107 THR A O 1
ATOM 847 N N . VAL A 1 108 ? 3.536 -0.979 -16.595 1.00 89.88 108 VAL A N 1
ATOM 848 C CA . VAL A 1 108 ? 2.999 -1.865 -15.561 1.00 89.88 108 VAL A CA 1
ATOM 849 C C . VAL A 1 108 ? 2.327 -0.995 -14.508 1.00 89.88 108 VAL A C 1
ATOM 851 O O . VAL A 1 108 ? 2.910 -0.012 -14.047 1.00 89.88 108 VAL A O 1
ATOM 854 N N . GLY A 1 109 ? 1.094 -1.350 -14.164 1.00 90.88 109 GLY A N 1
ATOM 855 C CA . GLY A 1 109 ? 0.318 -0.674 -13.137 1.00 90.88 109 GLY A CA 1
ATOM 856 C C . GLY A 1 109 ? 0.585 -1.288 -11.778 1.00 90.88 109 GLY A C 1
ATOM 857 O O . GLY A 1 109 ? 0.678 -2.512 -11.636 1.00 90.88 109 GLY A O 1
ATOM 858 N N . MET A 1 110 ? 0.694 -0.443 -10.763 1.00 91.56 110 MET A N 1
ATOM 859 C CA . MET A 1 110 ? 0.719 -0.866 -9.371 1.00 91.56 110 MET A CA 1
ATOM 860 C C . MET A 1 110 ? -0.335 -0.086 -8.601 1.00 91.56 110 MET A C 1
ATOM 862 O O . MET A 1 110 ? -0.270 1.138 -8.474 1.00 91.56 110 MET A O 1
ATOM 866 N N . GLY A 1 111 ? -1.307 -0.814 -8.058 1.00 89.19 111 GLY A N 1
ATOM 867 C CA . GLY A 1 111 ? -2.322 -0.226 -7.198 1.00 89.19 111 GLY A CA 1
ATOM 868 C C . GLY A 1 111 ? -1.748 0.373 -5.912 1.00 89.19 111 GLY A C 1
ATOM 869 O O . GLY A 1 111 ? -0.577 0.224 -5.564 1.00 89.19 111 GLY A O 1
ATOM 870 N N . GLU A 1 112 ? -2.608 1.065 -5.174 1.00 91.50 112 GLU A N 1
ATOM 871 C CA . GLU A 1 112 ? -2.278 1.612 -3.866 1.00 91.50 112 GLU A CA 1
ATOM 872 C C . GLU A 1 112 ? -1.901 0.491 -2.888 1.00 91.50 112 GLU A C 1
ATOM 874 O O . GLU A 1 112 ? -2.649 -0.476 -2.723 1.00 91.50 112 GLU A O 1
ATOM 879 N N . ILE A 1 113 ? -0.776 0.650 -2.190 1.00 91.31 113 ILE A N 1
ATOM 880 C CA . ILE A 1 113 ? -0.350 -0.255 -1.122 1.00 91.31 113 ILE A CA 1
ATOM 881 C C . ILE A 1 113 ? -0.078 0.515 0.168 1.00 91.31 113 ILE A C 1
ATOM 883 O O . ILE A 1 113 ? 0.416 1.642 0.155 1.00 91.31 113 ILE A O 1
ATOM 887 N N . SER A 1 114 ? -0.379 -0.119 1.297 1.00 90.31 114 SER A N 1
ATOM 888 C CA . SER A 1 114 ? 0.079 0.270 2.628 1.00 90.31 114 SER A CA 1
ATOM 889 C C . SER A 1 114 ? 1.161 -0.714 3.038 1.00 90.31 114 SER A C 1
ATOM 891 O O . SER A 1 114 ? 0.890 -1.911 3.156 1.00 90.31 114 SER A O 1
ATOM 893 N N . ALA A 1 115 ? 2.382 -0.236 3.240 1.00 89.38 115 ALA A N 1
ATOM 894 C CA . ALA A 1 115 ? 3.518 -1.084 3.568 1.00 89.38 115 ALA A CA 1
ATOM 895 C C . ALA A 1 115 ? 4.349 -0.483 4.699 1.00 89.38 115 ALA A C 1
ATOM 897 O O . ALA A 1 115 ? 4.332 0.725 4.938 1.00 89.38 115 ALA A O 1
ATOM 898 N N . VAL A 1 116 ? 5.067 -1.353 5.402 1.00 88.75 116 VAL A N 1
ATOM 899 C CA . VAL A 1 116 ? 6.076 -0.983 6.391 1.00 88.75 116 VAL A CA 1
ATOM 900 C C . VAL A 1 116 ? 7.433 -1.395 5.853 1.00 88.75 116 VAL A C 1
ATOM 902 O O . VAL A 1 116 ? 7.635 -2.554 5.496 1.00 88.75 116 VAL A O 1
ATOM 905 N N . LEU A 1 117 ? 8.369 -0.453 5.804 1.00 86.88 117 LEU A N 1
ATOM 906 C CA . LEU A 1 117 ? 9.780 -0.729 5.552 1.00 86.88 117 LEU A CA 1
ATOM 907 C C . LEU A 1 117 ? 10.578 -0.186 6.730 1.00 86.88 117 LEU A C 1
ATOM 909 O O . LEU A 1 117 ? 10.547 1.012 7.004 1.00 86.88 117 LEU A O 1
ATOM 913 N N . ASN A 1 118 ? 11.284 -1.072 7.432 1.00 84.06 118 ASN A N 1
ATOM 914 C CA . ASN A 1 118 ? 12.130 -0.728 8.578 1.00 84.06 118 ASN A CA 1
ATOM 915 C C . ASN A 1 118 ? 11.376 0.069 9.664 1.00 84.06 118 ASN A C 1
ATOM 917 O O . ASN A 1 118 ? 11.890 1.052 10.192 1.00 84.06 118 ASN A O 1
ATOM 921 N N . GLY A 1 119 ? 10.129 -0.318 9.954 1.00 81.19 119 GLY A N 1
ATOM 922 C CA . GLY A 1 119 ? 9.273 0.345 10.947 1.00 81.19 119 GLY A CA 1
ATOM 923 C C . GLY A 1 119 ? 8.620 1.651 10.474 1.00 81.19 119 GLY A C 1
ATOM 924 O O . GLY A 1 119 ? 7.803 2.221 11.195 1.00 81.19 119 GLY A O 1
ATOM 925 N N . VAL A 1 120 ? 8.927 2.122 9.260 1.00 83.44 120 VAL A N 1
ATOM 926 C CA . VAL A 1 120 ? 8.270 3.288 8.663 1.00 83.44 120 VAL A CA 1
ATOM 927 C C . VAL A 1 120 ? 7.114 2.824 7.795 1.00 83.44 120 VAL A C 1
ATOM 929 O O . VAL A 1 120 ? 7.302 2.102 6.816 1.00 83.44 120 VAL A O 1
ATOM 932 N N . GLU A 1 121 ? 5.910 3.259 8.154 1.00 86.25 121 GLU A N 1
ATOM 933 C CA . GLU A 1 121 ? 4.714 3.028 7.355 1.00 86.25 121 GLU A CA 1
ATOM 934 C C . GLU A 1 121 ? 4.561 4.099 6.279 1.00 86.25 121 GLU A C 1
ATOM 936 O O . GLU A 1 121 ? 4.625 5.297 6.557 1.00 86.25 121 GLU A O 1
ATOM 941 N N . PHE A 1 122 ? 4.297 3.663 5.054 1.00 87.94 122 PHE A N 1
ATOM 942 C CA . PHE A 1 122 ? 3.938 4.536 3.949 1.00 87.94 122 PHE A CA 1
ATOM 943 C C . PHE A 1 122 ? 2.761 3.950 3.185 1.00 87.94 122 PHE A C 1
ATOM 945 O O . PHE A 1 122 ? 2.581 2.735 3.066 1.00 87.94 122 PHE A O 1
ATOM 952 N N . LYS A 1 123 ? 1.954 4.863 2.653 1.00 88.88 123 LYS A N 1
ATOM 953 C CA . LYS A 1 123 ? 0.881 4.550 1.723 1.00 88.88 123 LYS A CA 1
ATOM 954 C C . LYS A 1 123 ? 1.241 5.127 0.376 1.00 88.88 123 LYS A C 1
ATOM 956 O O . LYS A 1 123 ? 1.534 6.318 0.271 1.00 88.88 123 LYS A O 1
ATOM 961 N N . THR A 1 124 ? 1.220 4.286 -0.641 1.00 90.50 124 THR A N 1
ATOM 962 C CA . THR A 1 124 ? 1.395 4.744 -2.008 1.00 90.50 124 THR A CA 1
ATOM 963 C C . THR A 1 124 ? 0.061 5.195 -2.588 1.00 90.50 124 THR A C 1
ATOM 965 O O . THR A 1 124 ? -1.017 4.797 -2.137 1.00 90.50 124 THR A O 1
ATOM 968 N N . ARG A 1 125 ? 0.132 6.042 -3.613 1.00 88.62 125 ARG A N 1
ATOM 969 C CA . ARG A 1 125 ? -0.968 6.200 -4.564 1.00 88.62 125 ARG A CA 1
ATOM 970 C C . ARG A 1 125 ? -0.862 5.108 -5.629 1.00 88.62 125 ARG A C 1
ATOM 972 O O . ARG A 1 125 ? 0.041 4.271 -5.575 1.00 88.62 125 ARG A O 1
ATOM 979 N N . HIS A 1 126 ? -1.813 5.112 -6.555 1.00 90.69 126 HIS A N 1
ATOM 980 C CA . HIS A 1 126 ? -1.699 4.338 -7.777 1.00 90.69 126 HIS A CA 1
ATOM 981 C C . HIS A 1 126 ? -0.434 4.786 -8.511 1.00 90.69 126 HIS A C 1
ATOM 983 O O . HIS A 1 126 ? -0.265 5.982 -8.763 1.00 90.69 126 HIS A O 1
ATOM 989 N N . ASN A 1 127 ? 0.465 3.846 -8.764 1.00 86.69 127 ASN A N 1
ATOM 990 C CA . ASN A 1 127 ? 1.784 4.097 -9.313 1.00 86.69 127 ASN A CA 1
ATOM 991 C C . ASN A 1 127 ? 1.950 3.274 -10.581 1.00 86.69 127 ASN A C 1
ATOM 993 O O . ASN A 1 127 ? 2.211 2.075 -10.521 1.00 86.69 127 ASN A O 1
ATOM 997 N N . ASP A 1 128 ? 1.878 3.953 -11.714 1.00 90.06 128 ASP A N 1
ATOM 998 C CA . ASP A 1 128 ? 2.164 3.343 -13.002 1.00 90.06 128 ASP A CA 1
ATOM 999 C C . ASP A 1 128 ? 3.601 3.654 -13.376 1.00 90.06 128 ASP A C 1
ATOM 1001 O O . ASP A 1 128 ? 4.056 4.799 -13.279 1.00 90.06 128 ASP A O 1
ATOM 1005 N N . PHE A 1 129 ? 4.336 2.632 -13.795 1.00 88.75 129 PHE A N 1
ATOM 1006 C CA . PHE A 1 129 ? 5.733 2.794 -14.159 1.00 88.75 129 PHE A CA 1
ATOM 1007 C C . PHE A 1 129 ? 6.085 1.991 -15.403 1.00 88.75 129 PHE A C 1
ATOM 1009 O O . PHE A 1 129 ? 5.492 0.958 -15.717 1.00 88.75 129 PHE A O 1
ATOM 1016 N N . LYS A 1 130 ? 7.083 2.491 -16.131 1.00 89.50 130 LYS A N 1
ATOM 1017 C CA . LYS A 1 130 ? 7.649 1.795 -17.282 1.00 89.50 130 LYS A CA 1
ATOM 1018 C C . LYS A 1 130 ? 8.812 0.930 -16.837 1.00 89.50 130 LYS A C 1
ATOM 1020 O O . LYS A 1 130 ? 9.681 1.390 -16.097 1.00 89.50 130 LYS A O 1
ATOM 1025 N N . LEU A 1 131 ? 8.840 -0.306 -17.320 1.00 86.88 131 LEU A N 1
ATOM 1026 C CA . LEU A 1 131 ? 9.990 -1.181 -17.140 1.00 86.88 131 LEU A CA 1
ATOM 1027 C C . LEU A 1 131 ? 11.031 -0.872 -18.216 1.00 86.88 131 LEU A C 1
ATOM 1029 O O . LEU A 1 131 ? 10.771 -0.995 -19.414 1.00 86.88 131 LEU A O 1
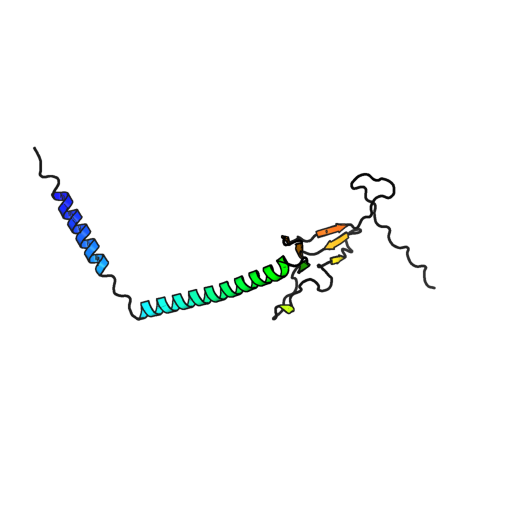ATOM 1033 N N . VAL A 1 132 ? 12.212 -0.467 -17.767 1.00 91.25 132 VAL A N 1
ATOM 1034 C CA . VAL A 1 132 ? 13.354 -0.093 -18.605 1.00 91.25 132 VAL A CA 1
ATOM 1035 C C . VAL A 1 132 ? 14.597 -0.837 -18.131 1.00 91.25 132 VAL A C 1
ATOM 1037 O O . VAL A 1 132 ? 14.657 -1.288 -16.986 1.00 91.25 132 VAL A O 1
ATOM 1040 N N . MET A 1 133 ? 15.580 -0.981 -19.011 1.00 91.88 133 MET A N 1
ATOM 1041 C CA . MET A 1 133 ? 16.901 -1.509 -18.676 1.00 91.88 133 MET A CA 1
ATOM 1042 C C . MET A 1 133 ? 17.937 -0.378 -18.687 1.00 91.88 133 MET A C 1
ATOM 1044 O O . MET A 1 133 ? 17.704 0.643 -19.335 1.00 91.88 133 MET A O 1
ATOM 1048 N N . PRO A 1 134 ? 19.065 -0.513 -17.972 1.00 93.12 134 PRO A N 1
ATOM 1049 C CA . PRO A 1 134 ? 20.170 0.430 -18.118 1.00 93.12 134 PRO A CA 1
ATOM 1050 C C . PRO A 1 134 ? 20.681 0.445 -19.563 1.00 93.12 134 PRO A C 1
ATOM 1052 O O . PRO A 1 134 ? 20.631 -0.581 -20.248 1.00 93.12 134 PRO A O 1
ATOM 1055 N N . CYS A 1 135 ? 21.181 1.598 -20.011 1.00 92.94 135 CYS A N 1
ATOM 1056 C CA . CYS A 1 135 ? 21.859 1.688 -21.300 1.00 92.94 135 CYS A CA 1
ATOM 1057 C C . CYS A 1 135 ? 23.035 0.713 -21.378 1.00 92.94 135 CYS A C 1
ATOM 1059 O O . CYS A 1 135 ? 23.767 0.519 -20.409 1.00 92.94 135 CYS A O 1
ATOM 1061 N N . THR A 1 136 ? 23.244 0.133 -22.558 1.00 88.19 136 THR A N 1
ATOM 1062 C CA . THR A 1 136 ? 24.433 -0.698 -22.829 1.00 88.19 136 THR A CA 1
ATOM 1063 C C . THR A 1 136 ? 25.590 0.109 -23.412 1.00 88.19 136 THR A C 1
ATOM 1065 O O . THR A 1 136 ? 26.725 -0.362 -23.442 1.00 88.19 136 THR A O 1
ATOM 1068 N N . SER A 1 137 ? 25.297 1.320 -23.885 1.00 89.25 137 SER A N 1
ATOM 1069 C CA . SER A 1 137 ? 26.213 2.171 -24.644 1.00 89.25 137 SER A CA 1
ATOM 1070 C C . SER A 1 137 ? 26.850 3.304 -23.832 1.00 89.25 137 SER A C 1
ATOM 1072 O O . SER A 1 137 ? 27.874 3.840 -24.252 1.00 89.25 137 SER A O 1
ATOM 1074 N N . ASP A 1 138 ? 26.268 3.665 -22.686 1.00 89.50 138 ASP A N 1
ATOM 1075 C CA . ASP A 1 138 ? 26.678 4.800 -21.855 1.00 89.50 138 ASP A CA 1
ATOM 1076 C C . ASP A 1 138 ? 26.440 4.488 -20.365 1.00 89.50 138 ASP A C 1
ATOM 1078 O O . ASP A 1 138 ? 25.422 3.901 -19.999 1.00 89.50 138 ASP A O 1
ATOM 1082 N N . GLU A 1 139 ? 27.385 4.887 -19.512 1.00 89.06 139 GLU A N 1
ATOM 1083 C CA . GLU A 1 139 ? 27.346 4.721 -18.049 1.00 89.06 139 GLU A CA 1
ATOM 1084 C C . GLU A 1 139 ? 26.836 5.978 -17.324 1.00 89.06 139 GLU A C 1
ATOM 1086 O O . GLU A 1 139 ? 26.871 6.064 -16.092 1.00 89.06 139 GLU A O 1
ATOM 1091 N N . SER A 1 140 ? 26.377 6.985 -18.070 1.00 93.12 140 SER A N 1
ATOM 1092 C CA . SER A 1 140 ? 25.817 8.197 -17.490 1.00 93.12 140 SER A CA 1
ATOM 1093 C C . SER A 1 140 ? 24.596 7.910 -16.607 1.00 93.12 140 SER A C 1
ATOM 1095 O O . SER A 1 140 ? 23.785 7.004 -16.832 1.00 93.12 140 SER A O 1
ATOM 1097 N N . TYR A 1 141 ? 24.467 8.701 -15.541 1.00 90.69 141 TYR A N 1
ATOM 1098 C CA . TYR A 1 141 ? 23.372 8.564 -14.589 1.00 90.69 141 TYR A CA 1
ATOM 1099 C C . TYR A 1 141 ? 22.014 8.745 -15.283 1.00 90.69 141 TYR A C 1
ATOM 1101 O O . TYR A 1 141 ? 21.817 9.712 -16.016 1.00 90.69 141 TYR A O 1
ATOM 1109 N N . HIS A 1 142 ? 21.074 7.833 -15.014 1.00 91.00 142 HIS A N 1
ATOM 1110 C CA . HIS A 1 142 ? 19.753 7.758 -15.658 1.00 91.00 142 HIS A CA 1
ATOM 1111 C C . HIS A 1 142 ? 19.758 7.474 -17.171 1.00 91.00 142 HIS A C 1
ATOM 1113 O O . HIS A 1 142 ? 18.714 7.626 -17.809 1.00 91.00 142 HIS A O 1
ATOM 1119 N N . CYS A 1 143 ? 20.863 6.998 -17.752 1.00 93.50 143 CYS A N 1
ATOM 1120 C CA . CYS A 1 143 ? 20.789 6.420 -19.089 1.00 93.50 143 CYS A CA 1
ATOM 1121 C C . CYS A 1 143 ? 19.979 5.114 -19.048 1.00 93.50 143 CYS A C 1
ATOM 1123 O O . CYS A 1 143 ? 20.348 4.151 -18.368 1.00 93.50 143 CYS A O 1
ATOM 1125 N N . ILE A 1 144 ? 18.860 5.092 -19.775 1.00 93.19 144 ILE A N 1
ATOM 1126 C CA . ILE A 1 144 ? 17.933 3.961 -19.848 1.00 93.19 144 ILE A CA 1
ATOM 1127 C C . ILE A 1 144 ? 17.560 3.628 -21.297 1.00 93.19 144 ILE A C 1
ATOM 1129 O O . ILE A 1 144 ? 17.425 4.510 -22.143 1.00 93.19 144 ILE A O 1
ATOM 1133 N N . GLU A 1 145 ? 17.325 2.346 -21.558 1.00 92.50 145 GLU A N 1
ATOM 1134 C CA . GLU A 1 145 ? 16.854 1.794 -22.829 1.00 92.50 145 GLU A CA 1
ATOM 1135 C C . GLU A 1 145 ? 15.594 0.936 -22.600 1.00 92.50 145 GLU A C 1
ATOM 1137 O O . GLU A 1 145 ? 15.318 0.450 -21.498 1.00 92.50 145 GLU A O 1
ATOM 1142 N N . ASN A 1 146 ? 14.790 0.738 -23.647 1.00 91.19 146 ASN A N 1
ATOM 1143 C CA . ASN A 1 146 ? 13.602 -0.113 -23.558 1.00 91.19 146 ASN A CA 1
ATOM 1144 C C . ASN A 1 146 ? 13.993 -1.593 -23.482 1.00 91.19 146 ASN A C 1
ATOM 1146 O O . ASN A 1 146 ? 14.799 -2.060 -24.282 1.00 91.19 146 ASN A O 1
ATOM 1150 N N . ILE A 1 147 ? 13.337 -2.357 -22.603 1.00 89.56 147 ILE A N 1
ATOM 1151 C CA . ILE A 1 147 ? 13.526 -3.813 -22.533 1.00 89.56 147 ILE A CA 1
ATOM 1152 C C . ILE A 1 147 ? 13.044 -4.447 -23.851 1.00 89.56 147 ILE A C 1
ATOM 1154 O O . ILE A 1 147 ? 11.870 -4.286 -24.198 1.00 89.56 147 ILE A O 1
ATOM 1158 N N . PRO A 1 148 ? 13.884 -5.159 -24.619 1.00 89.31 148 PRO A N 1
ATOM 1159 C CA . PRO A 1 148 ? 13.449 -5.775 -25.867 1.00 89.31 148 PRO A CA 1
ATOM 1160 C C . PRO A 1 148 ? 12.377 -6.837 -25.599 1.00 89.31 148 PRO A C 1
ATOM 1162 O O . PRO A 1 148 ? 12.441 -7.571 -24.613 1.00 89.31 148 PRO A O 1
ATOM 1165 N N . PHE A 1 149 ? 11.378 -6.922 -26.481 1.00 87.25 149 PHE A N 1
ATOM 1166 C CA . PHE A 1 149 ? 10.409 -8.012 -26.403 1.00 87.25 149 PHE A CA 1
ATOM 1167 C C . PHE A 1 149 ? 11.099 -9.340 -26.735 1.00 87.25 149 PHE A C 1
ATOM 1169 O O . PHE A 1 149 ? 12.012 -9.358 -27.567 1.00 87.25 149 PHE A O 1
ATOM 1176 N N . PRO A 1 150 ? 10.675 -10.453 -26.112 1.00 88.12 150 PRO A N 1
ATOM 1177 C CA . PRO A 1 150 ? 11.160 -11.764 -26.507 1.00 88.12 150 PRO A CA 1
ATOM 1178 C C . PRO A 1 150 ? 10.836 -12.013 -27.991 1.00 88.12 150 PRO A C 1
ATOM 1180 O O . PRO A 1 150 ? 9.810 -11.529 -28.483 1.00 88.12 150 PRO A O 1
ATOM 1183 N N . PRO A 1 151 ? 11.695 -12.745 -28.720 1.00 90.12 151 PRO A N 1
ATOM 1184 C CA . PRO A 1 151 ? 11.434 -13.072 -30.114 1.00 90.12 151 PRO A CA 1
ATOM 1185 C C . PRO A 1 151 ? 10.123 -13.854 -30.241 1.00 90.12 151 PRO A C 1
ATOM 1187 O O . PRO A 1 151 ? 9.806 -14.698 -29.399 1.00 90.12 151 PRO A O 1
ATOM 1190 N N . VAL A 1 152 ? 9.368 -13.574 -31.305 1.00 87.25 152 VAL A N 1
ATOM 1191 C CA . VAL A 1 152 ? 8.142 -14.318 -31.615 1.00 87.25 152 VAL A CA 1
ATOM 1192 C C . VAL A 1 152 ? 8.527 -15.780 -31.886 1.00 87.25 152 VAL A C 1
ATOM 1194 O O . VAL A 1 152 ? 9.471 -16.010 -32.650 1.00 87.25 152 VAL A O 1
ATOM 1197 N N . PRO A 1 153 ? 7.852 -16.768 -31.269 1.00 87.31 153 PRO A N 1
ATOM 1198 C CA . PRO A 1 153 ? 8.101 -18.173 -31.565 1.00 87.31 153 PRO A CA 1
ATOM 1199 C C . PRO A 1 153 ? 7.947 -18.452 -33.068 1.00 87.31 153 PRO A C 1
ATOM 1201 O O . PRO A 1 153 ? 7.085 -17.841 -33.704 1.00 87.31 153 PRO A O 1
ATOM 1204 N N . PRO A 1 154 ? 8.747 -19.363 -33.650 1.00 86.69 154 PRO A N 1
ATOM 1205 C CA . PRO A 1 154 ? 8.541 -19.776 -35.032 1.00 86.69 154 PRO A CA 1
ATOM 1206 C C . PRO A 1 154 ? 7.130 -20.350 -35.198 1.00 86.69 154 PRO A C 1
ATOM 1208 O O . PRO A 1 154 ? 6.643 -21.047 -34.306 1.00 86.69 154 PRO A O 1
ATOM 1211 N N . GLU A 1 155 ? 6.479 -20.053 -36.327 1.00 83.44 155 GLU A N 1
ATOM 1212 C CA . GLU A 1 155 ? 5.161 -20.610 -36.631 1.00 83.44 155 GLU A CA 1
ATOM 1213 C C . GLU A 1 155 ? 5.237 -22.140 -36.584 1.00 83.44 155 GLU A C 1
ATOM 1215 O O . GLU A 1 155 ? 5.996 -22.773 -37.321 1.00 83.44 155 GLU A O 1
ATOM 1220 N N . SER A 1 156 ? 4.483 -22.740 -35.665 1.00 72.12 156 SER A N 1
ATOM 1221 C CA . SER A 1 156 ? 4.263 -24.178 -35.655 1.00 72.12 156 SER A CA 1
ATOM 1222 C C . SER A 1 156 ? 3.300 -24.510 -36.794 1.00 72.12 156 SER A C 1
ATOM 1224 O O . SER A 1 156 ? 2.109 -24.209 -36.688 1.00 72.12 156 SER A O 1
ATOM 1226 N N . PHE A 1 157 ? 3.844 -25.072 -37.874 1.00 54.53 157 PHE A N 1
ATOM 1227 C CA . PHE A 1 157 ? 3.092 -25.723 -38.948 1.00 54.53 157 PHE A CA 1
ATOM 1228 C C . PHE A 1 157 ? 2.363 -26.975 -38.451 1.00 54.53 157 PHE A C 1
ATOM 1230 O O . PHE A 1 157 ? 2.930 -27.682 -37.583 1.00 54.53 157 PHE A O 1
#